Protein AF-A0A1G9FDR5-F1 (afdb_monomer)

Mean predicted aligned error: 9.55 Å

Solvent-accessible surface area (backbone atoms only — not comparable to full-atom values): 4175 Å²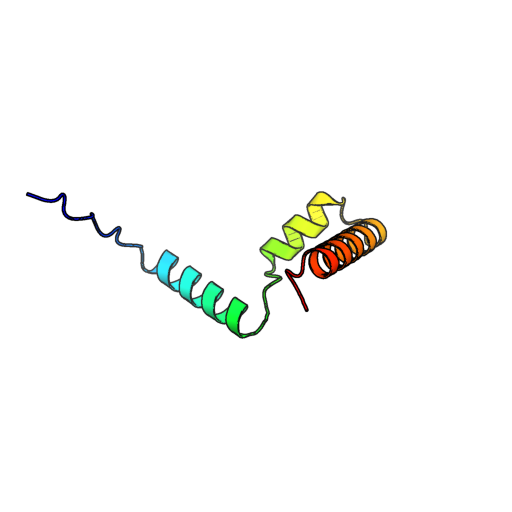 total; per-residue (Å²): 131,84,80,77,77,78,79,81,82,74,53,72,72,56,49,50,52,49,53,49,52,54,50,29,54,75,70,67,46,69,73,36,74,67,55,49,50,53,56,36,61,76,40,79,63,39,67,66,60,45,53,52,54,53,53,53,51,52,53,50,33,44,77,70,64,76,44,135

Structure (mmCIF, N/CA/C/O backbone):
data_AF-A0A1G9FDR5-F1
#
_entry.id   AF-A0A1G9FDR5-F1
#
loop_
_atom_site.group_PDB
_atom_site.id
_atom_site.type_symbol
_atom_site.label_atom_id
_atom_site.label_alt_id
_atom_site.label_comp_id
_atom_site.label_asym_id
_atom_site.label_entity_id
_atom_site.label_seq_id
_atom_site.pdbx_PDB_ins_code
_atom_site.Cartn_x
_atom_site.Cartn_y
_atom_site.Cartn_z
_atom_site.occupancy
_atom_site.B_iso_or_equiv
_atom_site.auth_seq_id
_atom_site.auth_comp_id
_atom_site.auth_asym_id
_atom_site.auth_atom_id
_atom_site.pdbx_PDB_model_num
ATOM 1 N N . MET A 1 1 ? -44.216 10.737 11.484 1.00 46.59 1 MET A N 1
ATOM 2 C CA . MET A 1 1 ? -43.125 10.648 12.477 1.00 46.59 1 MET A CA 1
ATOM 3 C C . MET A 1 1 ? -41.903 10.182 11.705 1.00 46.59 1 MET A C 1
ATOM 5 O O . MET A 1 1 ? -42.037 9.154 11.052 1.00 46.59 1 MET A O 1
ATOM 9 N N . PRO A 1 2 ? -40.813 10.961 11.616 1.00 56.62 2 PRO A N 1
ATOM 10 C CA . PRO A 1 2 ? -39.640 10.528 10.869 1.00 56.62 2 PRO A CA 1
ATOM 11 C C . PRO A 1 2 ? -38.980 9.362 11.611 1.00 56.62 2 PRO A C 1
ATOM 13 O O . PRO A 1 2 ? -38.897 9.368 12.835 1.00 56.62 2 PRO A O 1
ATOM 16 N N . GLU A 1 3 ? -38.596 8.348 10.850 1.00 59.88 3 GLU A N 1
ATOM 17 C CA . GLU A 1 3 ? -37.929 7.130 11.296 1.00 59.88 3 GLU A CA 1
ATOM 18 C C . GLU A 1 3 ? -36.610 7.502 11.995 1.00 59.88 3 GLU A C 1
ATOM 20 O O . GLU A 1 3 ? -35.684 8.017 11.366 1.00 59.88 3 GLU A O 1
ATOM 25 N N . GLU A 1 4 ? -36.548 7.330 13.318 1.00 60.22 4 GLU A N 1
ATOM 26 C CA . GLU A 1 4 ? -35.329 7.559 14.095 1.00 60.22 4 GLU A CA 1
ATOM 27 C C . GLU A 1 4 ? -34.247 6.595 13.598 1.00 60.22 4 GLU A C 1
ATOM 29 O O . GLU A 1 4 ? -34.363 5.376 13.735 1.00 60.22 4 GLU A O 1
ATOM 34 N N . ALA A 1 5 ? -33.199 7.140 12.974 1.00 61.62 5 ALA A N 1
ATOM 35 C CA . ALA A 1 5 ? -32.084 6.359 12.464 1.00 61.62 5 ALA A CA 1
ATOM 36 C C . ALA A 1 5 ? -31.455 5.553 13.611 1.00 61.62 5 ALA A C 1
ATOM 38 O O . ALA A 1 5 ? -30.850 6.107 14.529 1.00 61.62 5 ALA A O 1
ATOM 39 N N . GLN A 1 6 ? -31.611 4.232 13.557 1.00 60.94 6 GLN A N 1
ATOM 40 C CA . GLN A 1 6 ? -31.089 3.309 14.555 1.00 60.94 6 GLN A CA 1
ATOM 41 C C . GLN A 1 6 ? -29.553 3.399 14.574 1.00 60.94 6 GLN A C 1
ATOM 43 O O . GLN A 1 6 ? -28.876 2.918 13.661 1.00 60.94 6 GLN A O 1
ATOM 48 N N . ILE A 1 7 ? -28.991 4.045 15.600 1.00 75.50 7 ILE A N 1
ATOM 49 C CA . ILE A 1 7 ? -27.540 4.139 15.792 1.00 75.50 7 ILE A CA 1
ATOM 50 C C . ILE A 1 7 ? -27.018 2.728 16.063 1.00 75.50 7 ILE A C 1
ATOM 52 O O . ILE A 1 7 ? -27.283 2.141 17.115 1.00 75.50 7 ILE A O 1
ATOM 56 N N . LYS A 1 8 ? -26.275 2.168 15.105 1.00 75.69 8 LYS A N 1
ATOM 57 C CA . LYS A 1 8 ? -25.606 0.878 15.284 1.00 75.69 8 LYS A CA 1
ATOM 58 C C . LYS A 1 8 ? -24.506 1.035 16.332 1.00 75.69 8 LYS A C 1
ATOM 60 O O . LYS A 1 8 ? -23.524 1.735 16.100 1.00 75.69 8 LYS A O 1
ATOM 65 N N . GLN A 1 9 ? -24.680 0.385 17.480 1.00 82.00 9 GLN A N 1
ATOM 66 C CA . GLN A 1 9 ? -23.641 0.286 18.500 1.00 82.00 9 GLN A CA 1
ATOM 67 C C . GLN A 1 9 ? -22.606 -0.750 18.054 1.00 82.00 9 GLN A C 1
ATOM 69 O O . GLN A 1 9 ? -22.956 -1.879 17.717 1.00 82.00 9 GLN A O 1
ATOM 74 N N . ILE A 1 10 ? -21.339 -0.346 18.027 1.00 86.25 10 ILE A N 1
ATOM 75 C CA . ILE A 1 10 ? -20.201 -1.220 17.726 1.00 86.25 10 ILE A CA 1
ATOM 76 C C . ILE A 1 10 ? -19.636 -1.807 19.019 1.00 86.25 10 ILE A C 1
ATOM 78 O O . ILE A 1 10 ? -19.706 -1.178 20.076 1.00 86.25 10 ILE A O 1
ATOM 82 N N . SER A 1 11 ? -19.061 -3.006 18.951 1.00 91.00 11 SER A N 1
ATOM 83 C CA . SER A 1 11 ? -18.374 -3.589 20.107 1.00 91.00 11 SER A CA 1
ATOM 84 C C . SER A 1 11 ? -17.091 -2.821 20.450 1.00 91.00 11 SER A C 1
ATOM 86 O O . SER A 1 11 ? -16.465 -2.210 19.581 1.00 91.00 11 SER A O 1
ATOM 88 N N . ASN A 1 12 ? -16.631 -2.917 21.705 1.00 90.81 12 ASN A N 1
ATOM 89 C CA . ASN A 1 12 ? -15.363 -2.304 22.135 1.00 90.81 12 ASN A CA 1
ATOM 90 C C . ASN A 1 12 ? -14.186 -2.729 21.241 1.00 90.81 12 ASN A C 1
ATOM 92 O O . ASN A 1 12 ? -13.360 -1.907 20.861 1.00 90.81 12 ASN A O 1
ATOM 96 N N . LYS A 1 13 ? -14.162 -3.999 20.822 1.00 90.12 13 LYS A N 1
ATOM 97 C CA . LYS A 1 13 ? -13.128 -4.549 19.937 1.00 90.12 13 LYS A CA 1
ATOM 98 C C . LYS A 1 13 ? -13.140 -3.920 18.540 1.00 90.12 13 LYS A C 1
ATOM 100 O O . LYS A 1 13 ? -12.091 -3.744 17.924 1.00 90.12 13 LYS A O 1
ATOM 105 N N . GLU A 1 14 ? -14.316 -3.612 18.002 1.00 87.94 14 GLU A N 1
ATOM 106 C CA . GLU A 1 14 ? -14.437 -2.914 16.716 1.00 87.94 14 GLU A CA 1
ATOM 107 C C . GLU A 1 14 ? -14.053 -1.442 16.849 1.00 87.94 14 GLU A C 1
ATOM 109 O O . GLU A 1 14 ? -13.401 -0.899 15.956 1.00 87.94 14 GLU A O 1
ATOM 114 N N . TYR A 1 15 ? -14.384 -0.819 17.981 1.00 90.06 15 TYR A N 1
ATOM 115 C CA . TYR A 1 15 ? -13.974 0.548 18.276 1.00 90.06 15 TYR A CA 1
ATOM 116 C C . TYR A 1 15 ? -12.450 0.683 18.382 1.00 90.06 15 TYR A C 1
ATOM 118 O O . TYR A 1 15 ? -11.872 1.573 17.763 1.00 90.06 15 TYR A O 1
ATOM 126 N N . GLU A 1 16 ? -11.778 -0.240 19.071 1.00 92.25 16 GLU A N 1
ATOM 127 C CA . GLU A 1 16 ? -10.311 -0.297 19.146 1.00 92.25 16 GLU A CA 1
ATOM 128 C C . GLU A 1 16 ? -9.671 -0.427 17.757 1.00 92.25 16 GLU A C 1
ATOM 130 O O . GLU A 1 16 ? -8.752 0.320 17.417 1.00 92.25 16 GLU A O 1
ATOM 135 N N . LYS A 1 17 ? -10.196 -1.322 16.906 1.00 87.69 17 LYS A N 1
ATOM 136 C CA . LYS A 1 17 ? -9.735 -1.462 15.514 1.00 87.69 17 LYS A CA 1
ATOM 137 C C . LYS A 1 17 ? -9.915 -0.177 14.714 1.00 87.69 17 LYS A C 1
ATOM 139 O O . LYS A 1 17 ? -9.037 0.189 13.935 1.00 87.69 17 LYS A O 1
ATOM 144 N N . TYR A 1 18 ? -11.040 0.507 14.901 1.00 86.19 18 TYR A N 1
ATOM 145 C CA . TYR A 1 18 ? -11.288 1.785 14.250 1.00 86.19 18 TYR A CA 1
ATOM 146 C C . TYR A 1 18 ? -10.304 2.861 14.726 1.00 86.19 18 TYR A C 1
ATOM 148 O O . TYR A 1 18 ? -9.737 3.574 13.901 1.00 86.19 18 TYR A O 1
ATOM 156 N N . GLN A 1 19 ? -10.019 2.948 16.028 1.00 89.94 19 GLN A N 1
ATOM 157 C CA . GLN A 1 19 ? -9.020 3.889 16.546 1.00 89.94 19 GLN A CA 1
ATOM 158 C C . GLN A 1 19 ? -7.610 3.602 16.018 1.00 89.94 19 GLN A C 1
ATOM 160 O O . GLN A 1 19 ? -6.884 4.535 15.658 1.00 89.94 19 GLN A O 1
ATOM 165 N N . GLN A 1 20 ? -7.239 2.326 15.903 1.00 85.81 20 GLN A N 1
ATOM 166 C CA . GLN A 1 20 ? -5.975 1.923 15.292 1.00 85.81 20 GLN A CA 1
ATOM 167 C C . GLN A 1 20 ? -5.918 2.343 13.817 1.00 85.81 20 GLN A C 1
ATOM 169 O O . GLN A 1 20 ? -4.953 2.980 13.407 1.00 85.81 20 GLN A O 1
ATOM 174 N N . TYR A 1 21 ? -6.982 2.101 13.045 1.00 83.31 21 TYR A N 1
ATOM 175 C CA . TYR A 1 21 ? -7.086 2.547 11.651 1.00 83.31 21 TYR A CA 1
ATOM 176 C C . TYR A 1 21 ? -6.932 4.068 11.505 1.00 83.31 21 TYR A C 1
ATOM 178 O O . TYR A 1 21 ? -6.189 4.540 10.643 1.00 83.31 21 TYR A O 1
ATOM 186 N N . GLN A 1 22 ? -7.593 4.847 12.365 1.00 85.94 22 GLN A N 1
ATOM 187 C CA . GLN A 1 22 ? -7.474 6.308 12.366 1.00 85.94 22 GLN A CA 1
ATOM 188 C C . GLN A 1 22 ? -6.039 6.754 12.680 1.00 85.94 22 GLN A C 1
ATOM 190 O O . GLN A 1 22 ? -5.513 7.659 12.029 1.00 85.94 22 GLN A O 1
ATOM 195 N N . THR A 1 23 ? -5.387 6.089 13.636 1.00 85.56 23 THR A N 1
ATOM 196 C CA . THR A 1 23 ? -3.986 6.334 13.998 1.00 85.56 23 THR A CA 1
ATOM 197 C C . THR A 1 23 ? -3.052 6.004 12.837 1.00 85.56 23 THR A C 1
ATOM 199 O O . THR A 1 23 ? -2.180 6.806 12.504 1.00 85.56 23 THR A O 1
ATOM 202 N N . ASP A 1 24 ? -3.242 4.864 12.183 1.00 82.50 24 ASP A N 1
ATOM 203 C CA . ASP A 1 24 ? -2.413 4.430 11.061 1.00 82.50 24 ASP A CA 1
ATOM 204 C C . ASP A 1 24 ? -2.574 5.360 9.854 1.00 82.50 24 ASP A C 1
ATOM 206 O O . ASP A 1 24 ? -1.577 5.753 9.244 1.00 82.50 24 ASP A O 1
ATOM 210 N N . LYS A 1 25 ? -3.800 5.822 9.569 1.00 79.44 25 LYS A N 1
ATOM 211 C CA . LYS A 1 25 ? -4.041 6.874 8.571 1.00 79.44 25 LYS A CA 1
ATOM 212 C C . LYS A 1 25 ? -3.310 8.171 8.896 1.00 79.44 25 LYS A C 1
ATOM 214 O O . LYS A 1 25 ? -2.674 8.732 8.008 1.00 79.44 25 LYS A O 1
ATOM 219 N N . LEU A 1 26 ? -3.413 8.651 10.138 1.00 80.75 26 LEU A N 1
ATOM 220 C CA . LEU A 1 26 ? -2.798 9.913 10.560 1.00 80.75 26 LEU A CA 1
ATOM 221 C C . LEU A 1 26 ? -1.273 9.874 10.410 1.00 80.75 26 LEU A C 1
ATOM 223 O O . LEU A 1 26 ? -0.669 10.847 9.972 1.00 80.75 26 LEU A O 1
ATOM 227 N N . HIS A 1 27 ? -0.659 8.738 10.737 1.00 80.00 27 HIS A N 1
ATOM 228 C CA . HIS A 1 27 ? 0.792 8.568 10.686 1.00 80.00 27 HIS A CA 1
ATOM 229 C C . HIS A 1 27 ? 1.302 8.069 9.326 1.00 80.00 27 HIS A C 1
ATOM 231 O O . HIS A 1 27 ? 2.451 7.641 9.229 1.00 80.00 27 HIS A O 1
ATOM 237 N N . GLY A 1 28 ? 0.467 8.077 8.281 1.00 67.12 28 GLY A N 1
ATOM 238 C CA . GLY A 1 28 ? 0.867 7.644 6.941 1.00 67.12 28 GLY A CA 1
ATOM 239 C C . GLY A 1 28 ? 1.189 6.149 6.834 1.00 67.12 28 GLY A C 1
ATOM 240 O O . GLY A 1 28 ? 1.725 5.709 5.820 1.00 67.12 28 GLY A O 1
ATOM 241 N N . ARG A 1 29 ? 0.820 5.337 7.833 1.00 69.69 29 ARG A N 1
ATOM 242 C CA . ARG A 1 29 ? 0.908 3.866 7.814 1.00 69.69 29 ARG A CA 1
ATOM 243 C C . ARG A 1 29 ? -0.274 3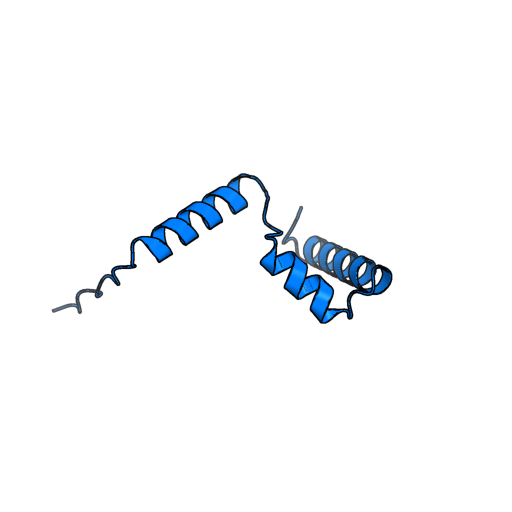.274 7.044 1.00 69.69 29 ARG A C 1
ATOM 245 O O . ARG A 1 29 ? -0.951 2.360 7.499 1.00 69.69 29 ARG A O 1
ATOM 252 N N . ILE A 1 30 ? -0.546 3.840 5.871 1.00 68.44 30 ILE A N 1
ATOM 253 C CA . ILE A 1 30 ? -1.666 3.453 5.004 1.00 68.44 30 ILE A CA 1
ATOM 254 C C . ILE A 1 30 ? -1.463 2.023 4.483 1.00 68.44 30 ILE A C 1
ATOM 256 O O . ILE A 1 30 ? -2.431 1.297 4.268 1.00 68.44 30 ILE A O 1
ATOM 260 N N . LEU A 1 31 ? -0.204 1.593 4.350 1.00 76.44 31 LEU A N 1
ATOM 261 C CA . LEU A 1 31 ? 0.151 0.216 4.038 1.00 76.44 31 LEU A CA 1
ATOM 262 C C . LEU A 1 31 ? 0.188 -0.626 5.322 1.00 76.44 31 LEU A C 1
ATOM 264 O O . LEU A 1 31 ? 1.250 -0.882 5.891 1.00 76.44 31 LEU A O 1
ATOM 268 N N . THR A 1 32 ? -0.989 -1.029 5.800 1.00 78.94 32 THR A N 1
ATOM 269 C CA . THR A 1 32 ? -1.100 -1.966 6.928 1.00 78.94 32 THR A CA 1
ATOM 270 C C . THR A 1 32 ? -0.478 -3.324 6.563 1.00 78.94 32 THR A C 1
ATOM 272 O O . THR A 1 32 ? -0.391 -3.655 5.377 1.00 78.94 32 THR A O 1
ATOM 275 N N . PRO A 1 33 ? -0.075 -4.156 7.545 1.00 83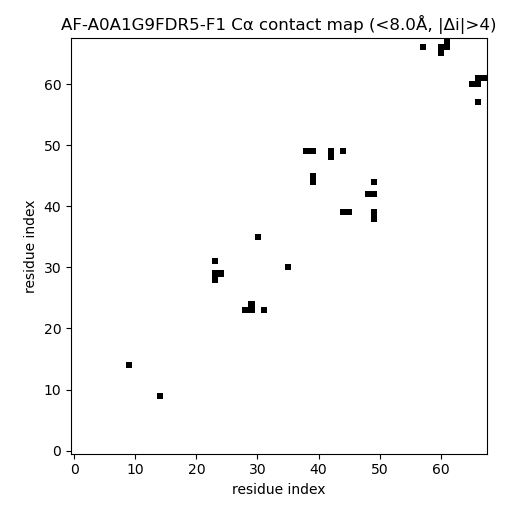.56 33 PRO A N 1
ATOM 276 C CA . PRO A 1 33 ? 0.444 -5.499 7.269 1.00 83.56 33 PRO A CA 1
ATOM 277 C C . PRO A 1 33 ? -0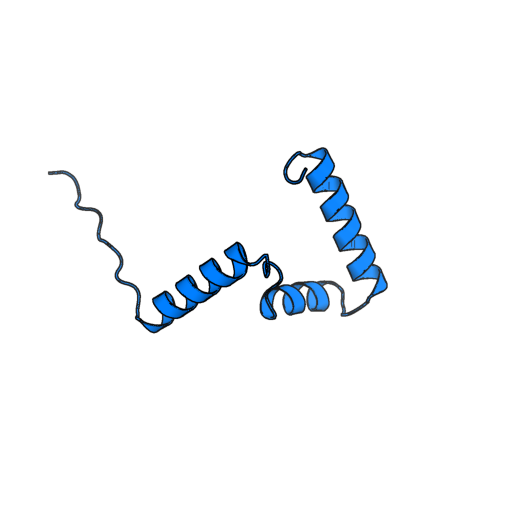.499 -6.351 6.408 1.00 83.56 33 PRO A C 1
ATOM 279 O O . PRO A 1 33 ? -0.051 -7.047 5.498 1.00 83.56 33 PRO A O 1
ATOM 282 N N . ASP A 1 34 ? -1.809 -6.246 6.646 1.00 83.62 34 ASP A N 1
ATOM 283 C CA . ASP A 1 34 ? -2.824 -6.937 5.846 1.00 83.62 34 ASP A CA 1
ATOM 284 C C . ASP A 1 34 ? -2.887 -6.390 4.415 1.00 83.62 34 ASP A C 1
ATOM 286 O O . ASP A 1 34 ? -2.948 -7.167 3.463 1.00 83.62 34 ASP A O 1
ATOM 290 N N . GLY A 1 35 ? -2.808 -5.064 4.245 1.00 84.06 35 GLY A N 1
ATOM 291 C CA . GLY A 1 35 ? -2.745 -4.432 2.926 1.00 84.06 35 GLY A CA 1
ATOM 292 C C . GLY A 1 35 ? -1.521 -4.889 2.131 1.00 84.06 35 GLY A C 1
ATOM 293 O O . GLY A 1 35 ? -1.653 -5.296 0.977 1.00 84.06 35 GLY A O 1
ATOM 294 N N . LEU A 1 36 ? -0.348 -4.915 2.771 1.00 87.25 36 LEU A N 1
ATOM 295 C CA . LEU A 1 36 ? 0.883 -5.431 2.172 1.00 87.25 36 LEU A CA 1
ATOM 296 C C . LEU A 1 36 ? 0.729 -6.900 1.755 1.00 87.25 36 LEU A C 1
ATOM 298 O O . LEU A 1 36 ? 1.105 -7.267 0.645 1.00 87.25 36 LEU A O 1
ATOM 302 N N . ARG A 1 37 ? 0.135 -7.738 2.612 1.00 89.44 37 ARG A N 1
ATOM 303 C CA . ARG A 1 37 ? -0.086 -9.156 2.307 1.00 89.44 37 ARG A CA 1
ATOM 304 C C . ARG A 1 37 ? -0.991 -9.351 1.091 1.00 89.44 37 ARG A C 1
ATOM 306 O O . ARG A 1 37 ? -0.695 -10.210 0.265 1.00 89.44 37 ARG A O 1
ATOM 313 N N . VAL A 1 38 ? -2.070 -8.575 0.977 1.00 89.06 38 VAL A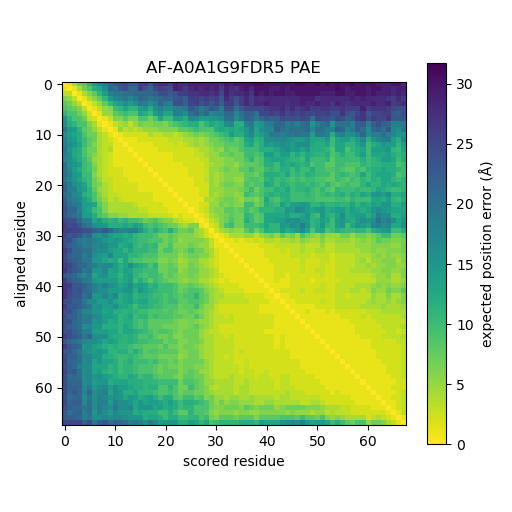 N 1
ATOM 314 C CA . VAL A 1 38 ? -2.983 -8.625 -0.179 1.00 89.06 38 VAL A CA 1
ATOM 315 C C . VAL A 1 38 ? -2.246 -8.263 -1.467 1.00 89.06 38 VAL A C 1
ATOM 317 O O . VAL A 1 38 ? -2.352 -8.989 -2.452 1.00 89.06 38 VAL A O 1
ATOM 320 N N . ILE A 1 39 ? -1.460 -7.186 -1.440 1.00 88.81 39 ILE A N 1
ATOM 321 C CA . ILE A 1 39 ? -0.652 -6.737 -2.579 1.00 88.81 39 ILE A CA 1
ATOM 322 C C . ILE A 1 39 ? 0.331 -7.823 -3.020 1.00 88.81 39 ILE A C 1
ATOM 324 O O . ILE A 1 39 ? 0.376 -8.167 -4.199 1.00 88.81 39 ILE A O 1
ATOM 328 N N . CYS A 1 40 ? 1.099 -8.379 -2.080 1.00 91.50 40 CYS A N 1
ATOM 329 C CA . CYS A 1 40 ? 2.106 -9.383 -2.404 1.00 91.50 40 CYS A CA 1
ATOM 330 C C . CYS A 1 40 ? 1.468 -10.673 -2.930 1.00 91.50 40 CYS A C 1
ATOM 332 O O . CYS A 1 40 ? 1.944 -11.238 -3.910 1.00 91.50 40 CYS A O 1
ATOM 334 N N . ALA A 1 41 ? 0.361 -11.119 -2.329 1.00 92.88 41 ALA A N 1
ATOM 335 C CA . ALA A 1 41 ? -0.338 -12.327 -2.760 1.00 92.88 41 ALA A CA 1
ATOM 336 C C . ALA A 1 41 ? -0.978 -12.187 -4.151 1.00 92.88 41 ALA A C 1
ATOM 338 O O . ALA A 1 41 ? -1.001 -13.158 -4.899 1.00 92.88 41 ALA A O 1
ATOM 339 N N . GLY A 1 42 ? -1.475 -10.998 -4.509 1.00 91.62 42 GLY A N 1
ATOM 340 C CA . GLY A 1 42 ? -2.104 -10.750 -5.811 1.00 91.62 42 GLY A CA 1
ATOM 341 C C . GLY A 1 42 ? -1.141 -10.786 -7.001 1.00 91.62 42 GLY A C 1
ATOM 342 O O . GLY A 1 42 ? -1.590 -10.846 -8.142 1.00 91.62 42 GLY A O 1
ATOM 343 N N . LEU A 1 43 ? 0.167 -10.749 -6.739 1.00 93.50 43 LEU A N 1
ATOM 344 C CA . LEU A 1 43 ? 1.228 -10.734 -7.746 1.00 93.50 43 LEU A CA 1
ATOM 345 C C . LEU A 1 43 ? 2.257 -11.846 -7.486 1.00 93.50 43 LEU A C 1
ATOM 347 O O . LEU A 1 43 ? 3.443 -11.669 -7.743 1.00 93.50 43 LEU A O 1
ATOM 351 N N . ASP A 1 44 ? 1.803 -12.985 -6.950 1.00 95.00 44 ASP A N 1
ATOM 352 C CA . ASP A 1 44 ? 2.594 -14.205 -6.702 1.00 95.00 44 ASP A CA 1
ATOM 353 C C . ASP A 1 44 ? 3.842 -14.012 -5.821 1.00 95.00 44 ASP A C 1
ATOM 355 O O . ASP A 1 44 ? 4.758 -14.832 -5.831 1.00 95.00 44 ASP A O 1
ATOM 359 N N . ASN A 1 45 ? 3.886 -12.947 -5.019 1.00 93.62 45 ASN A N 1
ATOM 360 C CA . ASN A 1 45 ? 5.075 -12.491 -4.291 1.00 93.62 45 ASN A CA 1
ATOM 361 C C . ASN A 1 45 ? 6.282 -12.198 -5.204 1.00 93.62 45 ASN A C 1
ATOM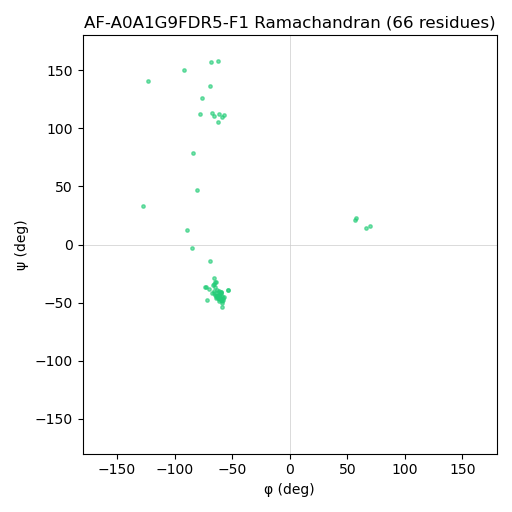 363 O O . ASN A 1 45 ? 7.421 -12.202 -4.739 1.00 93.62 45 ASN A O 1
ATOM 367 N N . ASP A 1 46 ? 6.040 -11.926 -6.486 1.00 97.50 46 ASP A N 1
ATOM 368 C CA . ASP A 1 46 ? 7.058 -11.520 -7.446 1.00 97.50 46 ASP A CA 1
ATOM 369 C C . ASP A 1 46 ? 7.397 -10.032 -7.237 1.00 97.50 46 ASP A C 1
ATOM 371 O O . ASP A 1 46 ? 6.552 -9.160 -7.479 1.00 97.50 46 ASP A O 1
ATOM 375 N N . PRO A 1 47 ? 8.619 -9.708 -6.778 1.00 95.75 47 PRO A N 1
ATOM 376 C CA . PRO A 1 47 ? 8.980 -8.338 -6.436 1.00 95.75 47 PRO A CA 1
ATOM 377 C C . PRO A 1 47 ? 8.961 -7.397 -7.647 1.00 95.75 47 PRO A C 1
ATOM 379 O O . PRO A 1 47 ? 8.633 -6.219 -7.490 1.00 95.75 47 PRO A O 1
ATOM 382 N N . GLU A 1 48 ? 9.279 -7.890 -8.846 1.00 96.88 48 GLU A N 1
ATOM 383 C CA . GLU A 1 48 ? 9.314 -7.075 -10.060 1.00 96.88 48 GLU A CA 1
ATOM 384 C C . GLU A 1 48 ? 7.893 -6.711 -10.496 1.00 96.88 48 GLU A C 1
ATOM 386 O O . GLU A 1 48 ? 7.588 -5.531 -10.692 1.00 96.88 48 GLU A O 1
ATOM 391 N N . LYS A 1 49 ? 6.985 -7.694 -10.534 1.00 96.56 49 LYS A N 1
ATOM 392 C CA . LYS A 1 49 ? 5.568 -7.449 -10.854 1.00 96.56 49 LYS A CA 1
ATOM 393 C C . LYS A 1 49 ? 4.914 -6.491 -9.861 1.00 96.56 49 LYS A C 1
ATOM 395 O O . LYS A 1 49 ? 4.166 -5.603 -10.272 1.00 96.56 49 LYS A O 1
ATOM 400 N N . ILE A 1 50 ? 5.211 -6.641 -8.566 1.00 95.88 50 ILE A N 1
ATOM 401 C CA . ILE A 1 50 ? 4.710 -5.748 -7.508 1.00 95.88 50 ILE A CA 1
ATOM 402 C C . ILE A 1 50 ? 5.198 -4.318 -7.726 1.00 95.88 50 ILE A C 1
ATOM 404 O O . ILE A 1 50 ? 4.393 -3.385 -7.688 1.00 95.88 50 ILE A O 1
ATOM 408 N N . GLY A 1 51 ? 6.497 -4.143 -7.975 1.00 94.50 51 GLY A N 1
ATOM 409 C CA . GLY A 1 51 ? 7.086 -2.830 -8.224 1.00 94.50 51 GLY A CA 1
ATOM 410 C C . GLY A 1 51 ? 6.460 -2.135 -9.432 1.00 94.50 51 GLY A C 1
ATOM 411 O O . GLY A 1 51 ? 6.040 -0.982 -9.321 1.00 94.50 51 GLY A O 1
ATOM 412 N N . ILE A 1 52 ? 6.333 -2.849 -10.555 1.00 96.75 52 ILE A N 1
ATOM 413 C CA . ILE A 1 52 ? 5.718 -2.327 -11.784 1.00 96.75 52 ILE A CA 1
ATOM 414 C C . ILE A 1 52 ? 4.279 -1.880 -11.513 1.00 96.75 52 ILE A C 1
ATOM 416 O O . ILE A 1 52 ? 3.945 -0.718 -11.743 1.00 96.75 52 ILE A O 1
ATOM 420 N N . HIS A 1 53 ? 3.451 -2.759 -10.942 1.00 94.44 53 HIS A N 1
ATOM 421 C CA . HIS A 1 53 ? 2.038 -2.467 -10.701 1.00 94.44 53 HIS A CA 1
ATOM 422 C C . HIS A 1 53 ? 1.832 -1.246 -9.788 1.00 94.44 53 HIS A C 1
ATOM 424 O O . HIS A 1 53 ? 0.971 -0.401 -10.043 1.00 94.44 53 HIS A O 1
ATOM 430 N N . MET A 1 54 ? 2.647 -1.115 -8.736 1.00 93.25 54 MET A N 1
ATOM 431 C CA . MET A 1 54 ? 2.590 0.028 -7.819 1.00 93.25 54 MET A CA 1
ATOM 432 C C . MET A 1 54 ? 2.928 1.349 -8.503 1.00 93.25 54 MET A C 1
ATOM 434 O O . MET A 1 54 ? 2.253 2.357 -8.282 1.00 93.25 54 MET A O 1
ATOM 438 N N . LEU A 1 55 ? 3.971 1.357 -9.332 1.00 95.69 55 LEU A N 1
ATOM 439 C CA . LEU A 1 55 ? 4.410 2.560 -10.032 1.00 95.69 55 LEU A CA 1
ATOM 440 C C . LEU A 1 55 ? 3.416 2.978 -11.120 1.00 95.69 55 LEU A C 1
ATOM 442 O O . LEU A 1 55 ? 3.143 4.172 -11.260 1.00 95.69 55 LEU A O 1
ATOM 446 N N . GLU A 1 56 ? 2.820 2.022 -11.834 1.00 96.12 56 GLU A N 1
ATOM 447 C CA . GLU A 1 56 ? 1.748 2.284 -12.801 1.00 96.12 56 GLU A CA 1
ATOM 448 C C . GLU A 1 56 ? 0.504 2.872 -12.125 1.00 96.12 56 GLU A C 1
ATOM 450 O O . GLU A 1 56 ? -0.047 3.871 -12.600 1.00 96.12 56 GLU A O 1
ATOM 455 N N . MET A 1 57 ? 0.086 2.312 -10.983 1.00 93.62 57 MET A N 1
ATOM 456 C CA . MET A 1 57 ? -1.033 2.850 -10.204 1.00 93.62 57 MET A CA 1
ATOM 457 C C . MET A 1 57 ? -0.737 4.275 -9.721 1.00 93.62 57 MET A C 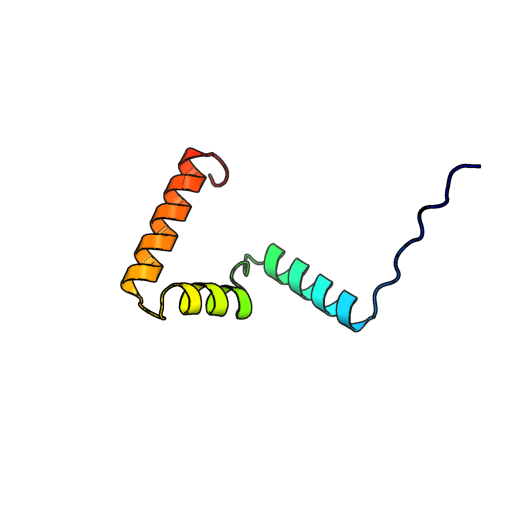1
ATOM 459 O O . MET A 1 57 ? -1.581 5.163 -9.852 1.00 93.62 57 MET A O 1
ATOM 463 N N . LEU A 1 58 ? 0.474 4.519 -9.210 1.00 93.25 58 LEU A N 1
ATOM 464 C CA . LEU A 1 58 ? 0.894 5.848 -8.775 1.00 93.25 58 LEU A CA 1
ATOM 465 C C . LEU A 1 58 ? 0.871 6.855 -9.934 1.00 93.25 58 LEU A C 1
ATOM 467 O O . LEU A 1 58 ? 0.392 7.976 -9.762 1.00 93.25 58 LEU A O 1
ATOM 471 N N . ALA A 1 59 ? 1.362 6.468 -11.113 1.00 95.38 59 ALA A N 1
ATOM 472 C CA . ALA A 1 59 ? 1.327 7.309 -12.307 1.00 95.38 59 ALA A CA 1
ATOM 473 C C . ALA A 1 59 ? -0.115 7.629 -12.729 1.00 95.38 59 ALA A C 1
ATOM 475 O O . ALA A 1 59 ? -0.440 8.788 -12.989 1.00 95.38 59 ALA A O 1
ATOM 476 N N . LYS A 1 60 ? -1.001 6.627 -12.721 1.00 96.00 60 LYS A N 1
ATOM 477 C CA . LYS A 1 60 ? -2.429 6.812 -12.996 1.00 96.00 60 LYS A CA 1
ATOM 478 C C . LYS A 1 60 ? -3.069 7.802 -12.023 1.00 96.00 60 LYS A C 1
ATOM 480 O O . LYS A 1 60 ? -3.726 8.739 -12.462 1.00 96.00 60 LYS A O 1
ATOM 485 N N . PHE A 1 61 ? -2.832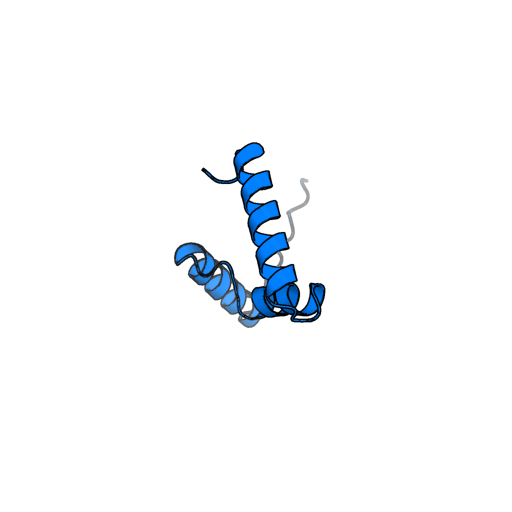 7.654 -10.723 1.00 93.94 61 PHE A N 1
ATOM 486 C CA . PHE A 1 61 ? -3.412 8.553 -9.727 1.00 93.94 61 PHE A CA 1
ATOM 487 C C . PHE A 1 61 ? -2.900 9.989 -9.826 1.00 93.94 61 PHE A C 1
ATOM 489 O O . PHE A 1 61 ? -3.666 10.918 -9.575 1.00 93.94 61 PHE A O 1
ATOM 496 N N . LYS A 1 62 ? -1.635 10.185 -10.212 1.00 93.75 62 LYS A N 1
ATOM 497 C CA . LYS A 1 62 ? -1.107 11.520 -10.524 1.00 93.75 62 LYS A CA 1
ATOM 498 C C . LYS A 1 62 ? -1.829 12.133 -11.722 1.00 93.75 62 LYS A C 1
ATOM 500 O O . LYS A 1 62 ? -2.240 13.286 -11.658 1.00 93.75 62 LYS A O 1
ATOM 505 N N . ASN A 1 63 ? -2.044 11.350 -12.779 1.00 95.19 63 AS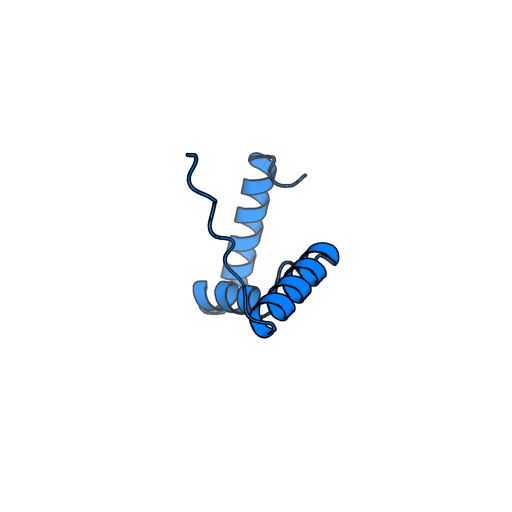N A N 1
ATOM 506 C CA . ASN A 1 63 ? -2.768 11.802 -13.971 1.00 95.19 63 ASN A CA 1
ATOM 507 C C . ASN A 1 63 ? -4.245 12.122 -13.679 1.00 95.19 63 ASN A C 1
ATOM 509 O O . ASN A 1 63 ? -4.810 13.025 -14.287 1.00 95.19 63 ASN A O 1
ATOM 513 N N . GLU A 1 64 ? -4.860 11.407 -12.736 1.00 95.00 64 GLU A N 1
ATOM 514 C CA . GLU A 1 64 ? -6.241 11.627 -12.281 1.00 95.00 64 GLU A CA 1
ATOM 515 C C . GLU A 1 64 ? -6.358 12.711 -11.190 1.00 95.00 64 GLU A C 1
ATOM 517 O O . GLU A 1 64 ? -7.464 13.033 -10.758 1.00 95.00 64 GLU A O 1
ATOM 522 N N . GLY A 1 65 ? -5.241 13.284 -10.725 1.00 90.44 65 GLY A N 1
ATOM 523 C CA . GLY A 1 65 ? -5.224 14.309 -9.674 1.00 90.44 65 GLY A CA 1
ATOM 524 C C . GLY A 1 65 ? -5.601 13.801 -8.275 1.00 90.44 65 GLY A C 1
ATOM 525 O O . GLY A 1 65 ? -5.902 14.605 -7.393 1.00 90.44 65 GLY A O 1
ATOM 526 N N . ILE A 1 66 ? -5.587 12.482 -8.057 1.00 87.56 66 ILE A N 1
ATOM 527 C CA . ILE A 1 66 ? -5.899 11.832 -6.771 1.00 87.56 66 ILE A CA 1
ATOM 528 C C . ILE A 1 66 ? -4.750 12.026 -5.772 1.00 87.56 66 ILE A C 1
ATOM 530 O O . ILE A 1 66 ? -4.981 12.218 -4.577 1.00 87.56 66 ILE A O 1
ATOM 534 N N . VAL A 1 67 ? -3.509 12.006 -6.261 1.00 82.06 67 VAL A N 1
ATOM 535 C CA . VAL A 1 67 ? -2.302 12.374 -5.506 1.00 82.06 67 VAL A CA 1
ATOM 536 C C . VAL A 1 67 ? -1.566 13.495 -6.228 1.00 82.06 67 VAL A C 1
ATOM 538 O O . VAL A 1 67 ? -1.513 13.515 -7.456 1.00 82.06 67 VAL A O 1
ATOM 541 N N . LYS A 1 68 ? -1.034 14.436 -5.442 1.00 71.06 68 LYS A N 1
ATOM 542 C CA . LYS A 1 68 ? -0.262 15.590 -5.920 1.00 71.06 68 LYS A CA 1
ATOM 543 C C . LYS A 1 68 ? 1.191 15.225 -6.206 1.00 71.06 68 LYS A C 1
ATOM 545 O O . LYS A 1 68 ? 1.739 14.371 -5.475 1.00 71.06 68 LYS A O 1
#

Sequence (68 aa):
MPEEAQIKQISNKEYEKYQQYQTDKLHGRILTPDGLRVICAGLDNDPEKIGIHMLEMLAKFKNEGIVK

Secondary structure (DSSP, 8-state):
--------PPPHHHHHHHHHHHHHHHTT--S-HHHHHHHHHHTTT-HHHHHHHHHHHHHHHHHTTS--

Foldseek 3Di:
DDDDPPPDDDDPVVVVVVVVVVVCVVVVVPCDPVNVVVLCVVQVVPPVSSVVVVVVVVVVCVVVVVDD

Radius of gyration: 18.08 Å; Cα contacts (8 Å, |Δi|>4): 18; chains: 1; bounding box: 52×30×36 Å

Nearest PDB structures (foldseek):
  3jd5-assembly1_g  TM=4.245E-01  e=5.724E+00  Bos taurus

pLDDT: mean 85.29, std 11.37, range [46.59, 97.5]